Protein AF-A0A832N0F4-F1 (afdb_monomer)

Secondary structure (DSSP, 8-state):
------HHHHHHHHHHTT-GGG-----S--HHHHHHT-S-EEESS-THHHHHHHTT--EEESS--TT--BTTB-TT--HHHHTT------HHHHHHHHHHHHHHH--S--TTSPPPGGG-

Radius of gyration: 17.87 Å; Cα contacts (8 Å, |Δi|>4): 136; chains: 1; bounding box: 50×30×41 Å

Solvent-accessible surface area (backbone atoms only — not comparable to full-atom values): 7393 Å² total; per-residue (Å²): 133,87,78,78,85,53,55,68,62,53,50,55,53,23,52,78,66,74,39,44,97,78,62,82,83,84,76,98,65,70,58,71,63,56,53,74,73,42,84,57,47,79,41,48,56,54,71,62,50,58,55,35,30,75,70,53,28,19,25,36,63,78,46,83,39,99,62,62,36,80,50,40,21,42,56,95,56,51,72,78,52,40,79,78,61,66,54,60,27,41,67,66,60,44,52,52,52,53,49,50,46,51,72,74,72,53,68,82,46,39,100,91,55,60,71,35,74,93,80,113

Foldseek 3Di:
DDDDDCVVVVCVVCVVVVNNVPDDDDPPDPLLVVLLVDQAEEEQADCVLLVSLQSQHAYYHNHDYPQLDVQSHPHPDDPVRCVPDTDTHDNVVSVVSVVCCCVPPDAPADPPGDDGPVVD

Sequence (120 aa):
RGRKNYTQFIEEQAELLNIDKRVLTIHDVYLPTCLKHAKATVTINSTVGLTSIGQGIPTLALGDAIYDIKGLSNKGTSLKKFWHQHKKPDPELYTRFKQYLIETTQLNGSFYGRMPDEFK

Nearest PDB structures (foldseek):
  3dzc-assembly1_B  TM=4.525E-01  e=3.803E+00  Vibrio cholerae
  1vgv-assembly1_B  TM=4.858E-01  e=6.416E+00  Escherichia coli

pLDDT: mean 91.56, std 10.68, range [51.56, 98.56]

Mean predicted aligned error: 5.69 Å

Structure (mmCIF, N/CA/C/O backbone):
data_AF-A0A832N0F4-F1
#
_entry.id   AF-A0A832N0F4-F1
#
loop_
_atom_site.group_PDB
_atom_site.id
_atom_site.type_symbol
_atom_site.label_atom_id
_atom_site.label_alt_id
_atom_site.label_comp_id
_atom_site.label_asym_id
_atom_site.label_entity_id
_atom_site.label_seq_id
_atom_site.pdbx_PDB_ins_code
_atom_site.Cartn_x
_atom_site.Cartn_y
_atom_site.Cartn_z
_atom_site.occupancy
_atom_site.B_iso_or_equiv
_atom_site.auth_seq_id
_atom_site.auth_comp_id
_atom_site.auth_asym_id
_atom_site.auth_atom_id
_atom_site.pdbx_PDB_model_num
ATOM 1 N N . ARG A 1 1 ? 15.926 -6.087 14.022 1.00 51.56 1 ARG A N 1
ATOM 2 C CA . ARG A 1 1 ? 14.884 -5.139 13.545 1.00 51.56 1 ARG A CA 1
ATOM 3 C C . ARG A 1 1 ? 13.704 -5.215 14.508 1.00 51.56 1 ARG A C 1
ATOM 5 O O . ARG A 1 1 ? 12.975 -6.195 14.461 1.00 51.56 1 ARG A O 1
ATOM 12 N N . GLY A 1 2 ? 13.573 -4.253 15.422 1.00 54.06 2 GLY A N 1
ATOM 13 C CA . GLY A 1 2 ? 12.483 -4.232 16.399 1.00 54.06 2 GLY A CA 1
ATOM 14 C C . GLY A 1 2 ? 11.187 -3.793 15.729 1.00 54.06 2 GLY A C 1
ATOM 15 O O . GLY A 1 2 ? 11.051 -2.629 15.367 1.00 54.06 2 GLY A O 1
ATOM 16 N N . ARG A 1 3 ? 10.252 -4.721 15.514 1.00 66.81 3 ARG A N 1
ATOM 17 C CA . ARG A 1 3 ? 8.875 -4.340 15.198 1.00 66.81 3 ARG A CA 1
ATOM 18 C C . ARG A 1 3 ? 8.226 -3.960 16.524 1.00 66.81 3 ARG A C 1
ATOM 20 O O . ARG A 1 3 ? 8.121 -4.804 17.408 1.00 66.81 3 ARG A O 1
ATOM 27 N N . LYS A 1 4 ? 7.852 -2.693 16.690 1.00 82.38 4 LYS A N 1
ATOM 28 C CA . LYS A 1 4 ? 7.047 -2.274 17.839 1.00 82.38 4 LYS A CA 1
ATOM 29 C C . LYS A 1 4 ? 5.616 -2.742 17.589 1.00 82.38 4 LYS A C 1
ATOM 31 O O . LYS A 1 4 ? 5.050 -2.441 16.540 1.00 82.38 4 LYS A O 1
ATOM 36 N N . ASN A 1 5 ? 5.061 -3.513 18.518 1.00 88.50 5 ASN A N 1
ATOM 37 C CA . ASN A 1 5 ? 3.659 -3.894 18.452 1.00 88.50 5 ASN A CA 1
ATOM 38 C C . ASN A 1 5 ? 2.806 -2.674 18.838 1.00 88.50 5 ASN A C 1
ATOM 40 O O . ASN A 1 5 ? 2.882 -2.203 19.970 1.00 88.50 5 ASN A O 1
ATOM 44 N N . TYR A 1 6 ? 2.044 -2.148 17.879 1.00 92.94 6 TYR A N 1
ATOM 45 C CA . TYR A 1 6 ? 1.148 -1.004 18.068 1.00 92.94 6 TYR A CA 1
ATOM 46 C C . TYR A 1 6 ? -0.318 -1.412 18.270 1.00 92.94 6 TYR A C 1
ATOM 48 O O . TYR A 1 6 ? -1.164 -0.527 18.281 1.00 92.94 6 TYR A O 1
ATOM 56 N N . THR A 1 7 ? -0.632 -2.707 18.429 1.00 94.06 7 THR A N 1
ATOM 57 C CA . THR A 1 7 ? -2.017 -3.195 18.573 1.00 94.06 7 THR A CA 1
ATOM 58 C C . THR A 1 7 ? -2.782 -2.426 19.637 1.00 94.06 7 THR A C 1
ATOM 60 O O . THR A 1 7 ? -3.779 -1.801 19.298 1.00 94.06 7 THR A O 1
ATOM 63 N N . GLN A 1 8 ? -2.261 -2.375 20.865 1.00 94.94 8 GLN A N 1
ATOM 64 C CA . GLN A 1 8 ? -2.928 -1.685 21.969 1.00 94.94 8 GLN A CA 1
ATOM 65 C C . GLN A 1 8 ? -3.198 -0.210 21.639 1.00 94.94 8 GLN A C 1
ATOM 67 O O . GLN A 1 8 ? -4.314 0.268 21.790 1.00 94.94 8 GLN A O 1
ATOM 72 N N . PHE A 1 9 ? -2.196 0.502 21.114 1.00 96.31 9 PHE A N 1
ATOM 73 C CA . PHE A 1 9 ? -2.361 1.904 20.733 1.00 96.31 9 PHE A CA 1
ATOM 74 C C . PHE A 1 9 ? -3.441 2.080 19.653 1.00 96.31 9 PHE A C 1
ATOM 76 O O . PHE A 1 9 ? -4.255 2.992 19.739 1.00 96.31 9 PHE A O 1
ATOM 83 N N . ILE A 1 10 ? -3.463 1.218 18.632 1.00 96.81 10 ILE A N 1
ATOM 84 C CA . ILE A 1 10 ? -4.453 1.280 17.548 1.00 96.81 10 ILE A CA 1
ATOM 85 C C . ILE A 1 10 ? -5.864 0.990 18.076 1.00 96.81 10 ILE A C 1
ATOM 87 O O . ILE A 1 10 ? -6.800 1.678 17.675 1.00 96.81 10 ILE A O 1
ATOM 91 N N . GLU A 1 11 ? -6.015 0.007 18.964 1.00 96.50 11 GLU A N 1
ATOM 92 C CA . GLU A 1 11 ? -7.293 -0.357 19.586 1.00 96.50 11 GLU A CA 1
ATOM 93 C C . GLU A 1 11 ? -7.835 0.786 20.451 1.00 96.50 11 GLU A C 1
ATOM 95 O O . GLU A 1 11 ? -8.967 1.214 20.238 1.00 96.50 11 GLU A O 1
ATOM 100 N N . GLU A 1 12 ? -7.000 1.381 21.308 1.00 97.56 12 GLU A N 1
ATOM 101 C CA . GLU A 1 12 ? -7.367 2.552 22.116 1.00 97.56 12 GLU A CA 1
ATOM 102 C C . GLU A 1 12 ? -7.831 3.728 21.236 1.00 97.56 12 GLU A C 1
ATOM 104 O O . GLU A 1 12 ? -8.852 4.359 21.509 1.00 97.56 12 GLU A O 1
ATOM 109 N N . GLN A 1 13 ? -7.123 4.019 20.135 1.00 98.19 13 GLN A N 1
ATOM 110 C CA . GLN A 1 13 ? -7.559 5.065 19.201 1.00 98.19 13 GLN A CA 1
ATOM 111 C C . GLN A 1 13 ? -8.870 4.705 18.488 1.00 98.19 13 GLN A C 1
ATOM 113 O O . GLN A 1 13 ? -9.687 5.588 18.219 1.00 98.19 13 GLN A O 1
ATOM 118 N N . ALA A 1 14 ? -9.084 3.430 18.161 1.00 98.12 14 ALA A N 1
ATOM 119 C CA . ALA A 1 14 ? -10.299 2.977 17.496 1.00 98.12 14 ALA A CA 1
ATOM 120 C C . ALA A 1 14 ? -11.526 3.074 18.415 1.00 98.12 14 ALA A C 1
ATOM 122 O O . ALA A 1 14 ? -12.586 3.497 17.948 1.00 98.12 14 ALA A O 1
ATOM 123 N N . GLU A 1 15 ? -11.378 2.759 19.705 1.00 97.75 15 GLU A N 1
ATOM 124 C CA . GLU A 1 15 ? -12.418 2.942 20.724 1.00 97.75 15 GLU A CA 1
ATOM 125 C C . GLU A 1 15 ? -12.772 4.421 20.904 1.00 97.75 15 GLU A C 1
ATOM 127 O O . GLU A 1 15 ? -13.941 4.791 20.796 1.00 97.75 15 GLU A O 1
ATOM 132 N N . LEU A 1 16 ? -11.769 5.293 21.073 1.00 98.12 16 LEU A N 1
ATOM 133 C CA . LEU A 1 16 ? -11.977 6.743 21.208 1.00 98.12 16 LEU A CA 1
ATOM 134 C C . LEU A 1 16 ? -12.731 7.347 20.013 1.00 98.12 16 LEU A C 1
ATOM 136 O O . LEU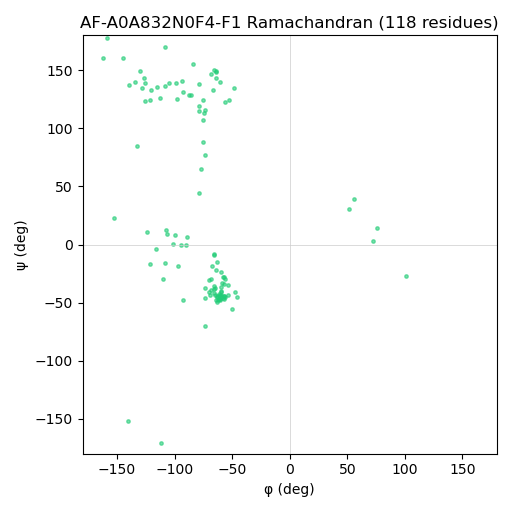 A 1 16 ? -13.519 8.282 20.168 1.00 98.12 16 LEU A O 1
ATOM 140 N N . LEU A 1 17 ? -12.501 6.810 18.814 1.00 97.88 17 LEU A N 1
ATOM 141 C CA . LEU A 1 17 ? -13.152 7.239 17.576 1.00 97.88 17 LEU A CA 1
ATOM 142 C C . LEU A 1 17 ? -14.455 6.478 17.266 1.00 97.88 17 LEU A C 1
ATOM 144 O O . LEU A 1 17 ? -15.097 6.787 16.262 1.00 97.88 17 LEU A O 1
ATOM 148 N N . ASN A 1 18 ? -14.872 5.523 18.108 1.00 98.06 18 ASN A N 1
ATOM 149 C CA . ASN A 1 18 ? -16.046 4.656 17.920 1.00 98.06 18 ASN A CA 1
ATOM 150 C C . ASN A 1 18 ? -16.032 3.870 16.590 1.00 98.06 18 ASN A C 1
ATOM 152 O O . ASN A 1 18 ? -17.052 3.731 15.906 1.00 98.06 18 ASN A O 1
ATOM 156 N N . ILE A 1 19 ? -14.853 3.386 16.192 1.00 97.62 19 ILE A N 1
ATOM 157 C CA . ILE A 1 19 ? -14.635 2.586 14.975 1.00 97.62 19 ILE A CA 1
ATOM 158 C C . ILE A 1 19 ? -13.982 1.228 15.259 1.00 97.62 19 ILE A C 1
ATOM 160 O O . ILE A 1 19 ? -13.587 0.547 14.315 1.00 97.62 19 ILE A O 1
ATOM 164 N N . ASP A 1 20 ? -13.889 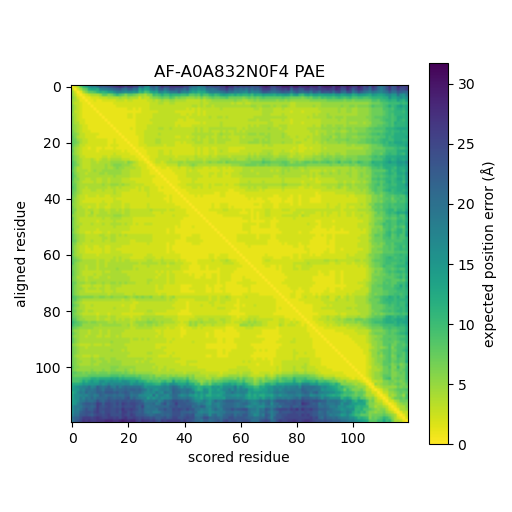0.822 16.524 1.00 96.75 20 ASP A N 1
ATOM 165 C CA . ASP A 1 20 ? -13.331 -0.449 17.005 1.00 96.75 20 ASP A CA 1
ATOM 166 C C . ASP A 1 20 ? -13.834 -1.655 16.192 1.00 96.75 20 ASP A C 1
ATOM 168 O O . ASP A 1 20 ? -13.043 -2.439 15.673 1.00 96.75 20 ASP A O 1
ATOM 172 N N . LYS A 1 21 ? -15.140 -1.718 15.906 1.00 97.31 21 LYS A N 1
ATOM 173 C CA . LYS A 1 21 ? -15.760 -2.803 15.117 1.00 97.31 21 LYS A CA 1
ATOM 174 C C . LYS A 1 21 ? -15.317 -2.867 13.651 1.00 97.31 21 LYS A C 1
ATOM 176 O O . LYS A 1 21 ? -15.711 -3.778 12.924 1.00 97.31 21 LYS A O 1
ATOM 181 N N . ARG A 1 22 ? -14.570 -1.869 13.175 1.00 96.25 22 ARG A N 1
ATOM 182 C CA . ARG A 1 22 ? -14.105 -1.727 11.786 1.00 96.25 22 ARG A CA 1
ATOM 183 C C . ARG A 1 22 ? -12.585 -1.798 11.660 1.00 96.25 22 ARG A C 1
ATOM 185 O O . ARG A 1 22 ? -12.089 -1.735 10.534 1.00 96.25 22 ARG A O 1
ATOM 192 N N . VAL A 1 23 ? -11.860 -1.894 12.772 1.00 96.69 23 VAL A N 1
ATOM 193 C CA . VAL A 1 23 ? -10.398 -1.895 12.805 1.00 96.69 23 VAL A CA 1
ATOM 194 C C . VAL A 1 23 ? -9.921 -3.270 13.249 1.00 96.69 23 VAL A C 1
ATOM 196 O O . VAL A 1 23 ? -10.336 -3.784 14.278 1.00 96.69 23 VAL A O 1
ATOM 199 N N . LEU A 1 24 ? -9.043 -3.876 12.453 1.00 94.56 24 LEU A N 1
ATOM 200 C CA . LEU A 1 24 ? -8.394 -5.141 12.781 1.00 94.56 24 LEU A CA 1
ATOM 201 C C . LEU A 1 24 ? -6.887 -4.942 12.682 1.00 94.56 24 LEU A C 1
ATOM 203 O O . LEU A 1 24 ? -6.382 -4.557 11.624 1.00 94.56 24 LEU A O 1
ATOM 207 N N . THR A 1 25 ? -6.173 -5.232 13.767 1.00 93.38 25 THR A N 1
ATOM 208 C CA . THR A 1 25 ? -4.709 -5.261 13.763 1.00 93.38 25 THR A CA 1
ATOM 209 C C . THR A 1 25 ? -4.244 -6.701 13.597 1.00 93.38 25 THR A C 1
ATOM 211 O O . THR A 1 25 ? -4.629 -7.577 14.365 1.00 93.38 25 THR A O 1
ATOM 214 N N . ILE A 1 26 ? -3.411 -6.954 12.589 1.00 91.44 26 ILE A N 1
ATOM 215 C CA . ILE A 1 26 ? -2.911 -8.293 12.263 1.00 91.44 26 ILE A CA 1
ATOM 216 C C . ILE A 1 26 ? -1.386 -8.287 12.190 1.00 91.44 26 ILE A C 1
ATOM 218 O O . ILE A 1 26 ? -0.786 -7.330 11.700 1.00 91.44 26 ILE A O 1
ATOM 222 N N . HIS A 1 27 ? -0.767 -9.376 12.646 1.00 89.44 27 HIS A N 1
ATOM 223 C CA . HIS A 1 27 ? 0.685 -9.573 12.649 1.00 89.44 27 HIS A CA 1
ATOM 224 C C . HIS A 1 27 ? 1.034 -10.926 12.037 1.00 89.44 27 HIS A C 1
ATOM 226 O O . HIS A 1 27 ? 0.245 -11.861 12.125 1.00 89.44 27 HIS A O 1
ATOM 232 N N . ASP A 1 28 ? 2.204 -11.007 11.399 1.00 87.81 28 ASP A N 1
ATOM 233 C CA . ASP A 1 28 ? 2.775 -12.246 10.839 1.00 87.81 28 ASP A CA 1
ATOM 234 C C . ASP A 1 28 ? 1.827 -13.048 9.922 1.00 87.81 28 ASP A C 1
ATOM 236 O O . ASP A 1 28 ? 1.923 -14.266 9.788 1.00 87.81 28 ASP A O 1
ATOM 240 N N . VAL A 1 29 ? 0.924 -12.343 9.236 1.00 89.19 29 VAL A N 1
ATOM 241 C CA . VAL A 1 29 ? 0.006 -12.925 8.254 1.00 89.19 29 VAL A CA 1
ATOM 242 C C . VAL A 1 29 ? 0.650 -13.055 6.877 1.00 89.19 29 VAL A C 1
ATOM 244 O O . VAL A 1 29 ? 1.523 -12.275 6.483 1.00 89.19 29 VAL A O 1
ATOM 247 N N . TYR A 1 30 ? 0.136 -13.989 6.078 1.00 91.25 30 TYR A N 1
ATOM 248 C CA . TYR A 1 30 ? 0.480 -14.077 4.665 1.00 91.25 30 TYR A CA 1
ATOM 249 C C . TYR A 1 30 ? -0.230 -12.971 3.865 1.00 91.25 30 TYR A C 1
ATOM 251 O O . TYR A 1 30 ? -1.331 -13.143 3.337 1.00 91.25 30 TYR A O 1
ATOM 259 N N . LEU A 1 31 ? 0.431 -11.814 3.785 1.00 91.75 31 LEU A N 1
ATOM 260 C CA . LEU A 1 31 ? -0.073 -10.588 3.162 1.00 91.75 31 LEU A CA 1
ATOM 261 C C . LEU A 1 31 ? -0.702 -10.775 1.764 1.00 91.75 31 LEU A C 1
ATOM 263 O O . LEU A 1 31 ? -1.744 -10.163 1.525 1.00 91.75 31 LEU A O 1
ATOM 267 N N . PRO A 1 32 ? -0.159 -11.599 0.841 1.00 91.06 32 PRO A N 1
ATOM 268 C CA . PRO A 1 32 ? -0.780 -11.787 -0.469 1.00 91.06 32 PRO A CA 1
ATOM 269 C C . PRO A 1 32 ? -2.212 -12.326 -0.399 1.00 91.06 32 PRO A C 1
ATOM 271 O O . PRO A 1 32 ? -3.031 -11.954 -1.234 1.00 91.06 32 PRO A O 1
ATOM 274 N N . THR A 1 33 ? -2.539 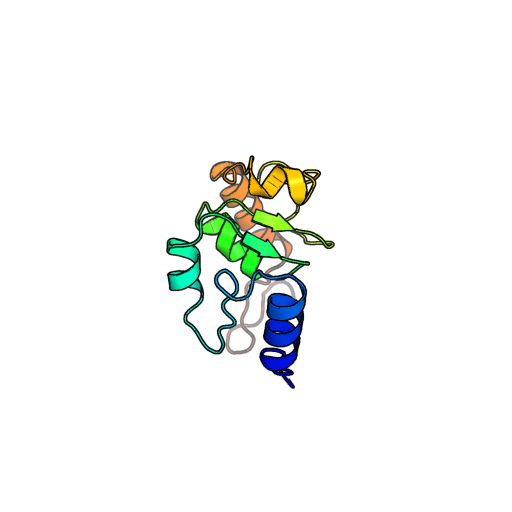-13.162 0.592 1.00 91.75 33 THR A N 1
ATOM 275 C CA . THR A 1 33 ? -3.922 -13.616 0.800 1.00 91.75 33 THR A CA 1
ATOM 276 C C . THR A 1 33 ? -4.800 -12.468 1.283 1.00 91.75 33 THR A C 1
ATOM 278 O O . THR A 1 33 ? -5.888 -12.281 0.748 1.00 91.75 33 THR A O 1
ATOM 281 N N . CYS A 1 34 ? -4.327 -11.645 2.222 1.00 93.12 34 CYS A N 1
ATOM 282 C CA . CYS A 1 34 ? -5.079 -10.475 2.683 1.00 93.12 34 CYS A CA 1
ATOM 283 C C . CYS A 1 34 ? -5.372 -9.494 1.535 1.00 93.12 34 CYS A C 1
ATOM 285 O O . CYS A 1 34 ? -6.499 -9.022 1.402 1.00 93.12 34 CYS A O 1
ATOM 287 N N . LEU A 1 35 ? -4.380 -9.223 0.679 1.00 94.44 35 LEU A N 1
ATOM 288 C CA . LEU A 1 35 ? -4.519 -8.296 -0.448 1.00 94.44 35 LEU A CA 1
ATOM 289 C C . LEU A 1 35 ? -5.528 -8.779 -1.499 1.00 94.44 35 LEU A C 1
ATOM 291 O O . LEU A 1 35 ? -6.308 -7.965 -1.985 1.00 94.44 35 LEU A O 1
ATOM 295 N N . LYS A 1 36 ? -5.601 -10.088 -1.784 1.00 91.69 36 LYS A N 1
ATOM 296 C CA . LYS A 1 36 ? -6.620 -10.659 -2.692 1.00 91.69 36 LYS A CA 1
ATOM 297 C C . LYS A 1 36 ? -8.059 -10.374 -2.252 1.00 91.69 36 LYS A C 1
ATOM 299 O O . LYS A 1 36 ? -8.952 -10.327 -3.092 1.00 91.69 36 LYS A O 1
ATOM 304 N N . HIS A 1 37 ? -8.282 -10.197 -0.951 1.00 93.81 37 HIS A N 1
ATOM 305 C CA . HIS A 1 37 ? -9.591 -9.880 -0.378 1.00 93.81 37 HIS A CA 1
ATOM 306 C C . HIS A 1 37 ? -9.753 -8.391 -0.031 1.00 93.81 37 HIS A C 1
ATOM 308 O O . HIS A 1 37 ? -10.811 -7.978 0.448 1.00 93.81 37 HIS A O 1
ATOM 314 N N . ALA A 1 38 ? -8.733 -7.564 -0.274 1.00 95.50 38 ALA A N 1
ATOM 315 C CA . ALA A 1 38 ? -8.788 -6.139 0.001 1.00 95.50 38 ALA A CA 1
ATOM 316 C C . ALA A 1 38 ? -9.559 -5.393 -1.098 1.00 95.50 38 ALA A C 1
ATOM 318 O O . ALA A 1 38 ? -9.369 -5.623 -2.290 1.00 95.50 38 ALA A O 1
ATOM 319 N N . LYS A 1 39 ? -10.398 -4.430 -0.700 1.00 96.75 39 LYS A N 1
ATOM 320 C CA . LYS A 1 39 ? -11.049 -3.511 -1.652 1.00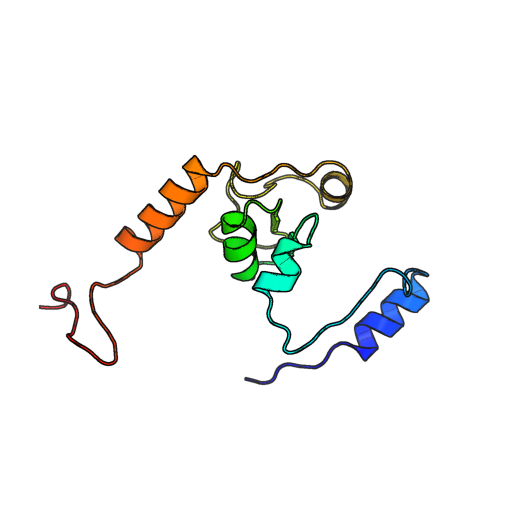 96.75 39 LYS A CA 1
ATOM 321 C C . LYS A 1 39 ? -10.073 -2.475 -2.213 1.00 96.75 39 LYS A C 1
ATOM 323 O O . LYS A 1 39 ? -10.177 -2.084 -3.370 1.00 96.75 39 LYS A O 1
ATOM 328 N N . ALA A 1 40 ? -9.161 -2.010 -1.367 1.00 97.62 40 ALA A N 1
ATOM 329 C CA . ALA A 1 40 ? -8.163 -0.999 -1.672 1.00 97.62 40 ALA A CA 1
ATOM 330 C C . ALA A 1 40 ? -7.039 -1.061 -0.626 1.00 97.62 40 ALA A C 1
ATOM 332 O O . ALA A 1 40 ? -7.233 -1.593 0.467 1.00 97.62 40 ALA A O 1
ATOM 333 N N . THR A 1 41 ? -5.872 -0.507 -0.943 1.00 97.88 41 THR A N 1
ATOM 334 C CA . THR A 1 41 ? -4.720 -0.408 -0.037 1.00 97.88 41 THR A CA 1
ATOM 335 C C . THR A 1 41 ? -4.331 1.048 0.173 1.00 97.88 41 THR A C 1
ATOM 337 O O . THR A 1 41 ? -4.194 1.808 -0.782 1.00 97.88 41 THR A O 1
ATOM 340 N N . VAL A 1 42 ? -4.114 1.433 1.429 1.00 97.94 42 VAL A N 1
ATOM 341 C CA . VAL A 1 42 ? -3.511 2.718 1.794 1.00 97.94 42 VAL A CA 1
ATOM 342 C C . VAL A 1 42 ? -2.186 2.430 2.478 1.00 97.94 42 VAL A C 1
ATOM 344 O O . VAL A 1 42 ? -2.094 1.540 3.321 1.00 97.94 42 VAL A O 1
ATOM 347 N N . THR A 1 43 ? -1.147 3.164 2.114 1.00 97.38 43 THR A N 1
ATOM 348 C CA . THR A 1 43 ? 0.172 3.045 2.734 1.00 97.38 43 THR A CA 1
ATOM 349 C C . THR A 1 43 ? 0.847 4.406 2.799 1.00 97.38 43 THR A C 1
ATOM 351 O O . THR A 1 43 ? 0.462 5.323 2.080 1.00 97.38 43 THR A O 1
ATOM 354 N N . ILE A 1 44 ? 1.850 4.555 3.664 1.00 97.12 44 ILE A N 1
ATOM 355 C CA . ILE A 1 44 ? 2.725 5.729 3.633 1.00 97.12 44 ILE A CA 1
ATOM 356 C C . ILE A 1 44 ? 3.645 5.587 2.416 1.00 97.12 44 ILE A C 1
ATOM 358 O O . ILE A 1 44 ? 3.458 6.278 1.424 1.00 97.12 44 ILE A O 1
ATOM 362 N N . ASN A 1 45 ? 4.581 4.639 2.467 1.00 96.62 45 ASN A N 1
ATOM 363 C CA . ASN A 1 45 ? 5.571 4.386 1.416 1.00 96.62 45 ASN A CA 1
ATOM 364 C C . ASN A 1 45 ? 6.060 2.925 1.394 1.00 96.62 45 ASN A C 1
ATOM 366 O O . ASN A 1 45 ? 7.144 2.618 0.904 1.00 96.62 45 ASN A O 1
ATOM 370 N N . SER A 1 46 ? 5.272 1.995 1.940 1.00 95.38 46 SER A N 1
ATOM 371 C CA . SER A 1 46 ? 5.676 0.589 2.015 1.00 95.38 46 SER A CA 1
ATOM 372 C C . SER A 1 46 ? 5.739 -0.055 0.627 1.00 95.38 46 SER A C 1
ATOM 374 O O . SER A 1 46 ? 4.901 0.224 -0.232 1.00 95.38 46 SER A O 1
ATOM 376 N N . THR A 1 47 ? 6.659 -1.000 0.418 1.00 94.81 47 THR A N 1
ATOM 377 C CA . THR A 1 47 ? 6.713 -1.841 -0.796 1.00 94.81 47 THR A CA 1
ATOM 378 C C . THR A 1 47 ? 5.478 -2.733 -0.956 1.00 94.81 47 THR A C 1
ATOM 380 O O . THR A 1 47 ? 5.194 -3.216 -2.054 1.00 94.81 47 THR A O 1
ATOM 383 N N . VAL A 1 48 ? 4.678 -2.886 0.105 1.00 96.00 48 VAL A N 1
ATOM 384 C CA . VAL A 1 48 ? 3.332 -3.472 0.038 1.00 96.00 48 VAL A CA 1
ATOM 385 C C . VAL A 1 48 ? 2.463 -2.774 -1.009 1.00 96.00 48 VAL A C 1
ATOM 387 O O . VAL A 1 48 ? 1.704 -3.451 -1.698 1.00 96.00 48 VAL A O 1
ATOM 390 N N . GLY A 1 49 ? 2.612 -1.457 -1.198 1.00 97.38 49 GLY A N 1
ATOM 391 C CA . GLY A 1 49 ? 1.894 -0.729 -2.246 1.00 97.38 49 GLY A CA 1
ATOM 392 C C . GLY A 1 49 ? 2.203 -1.263 -3.646 1.00 97.38 49 GLY A C 1
ATOM 393 O O . GLY A 1 49 ? 1.284 -1.488 -4.424 1.00 97.38 49 GLY A O 1
ATOM 394 N N . LEU A 1 50 ? 3.465 -1.598 -3.938 1.00 95.75 50 LEU A N 1
ATOM 395 C CA . LEU A 1 50 ? 3.848 -2.202 -5.219 1.00 95.75 50 LEU A CA 1
ATOM 396 C C . LEU A 1 50 ? 3.242 -3.600 -5.408 1.00 95.75 50 LEU A C 1
ATOM 398 O O . LEU A 1 50 ? 2.814 -3.948 -6.507 1.00 95.75 50 LEU A O 1
ATOM 402 N N . THR A 1 51 ? 3.178 -4.389 -4.331 1.00 96.25 51 THR A N 1
ATOM 403 C CA . THR A 1 51 ? 2.534 -5.715 -4.352 1.00 96.25 51 THR A CA 1
ATOM 404 C C . THR A 1 51 ? 1.032 -5.586 -4.611 1.00 96.25 51 THR A C 1
ATOM 406 O O . THR A 1 51 ? 0.484 -6.319 -5.427 1.00 96.25 51 THR A O 1
ATOM 409 N N . SER A 1 52 ? 0.380 -4.624 -3.956 1.00 97.88 52 SER A N 1
ATOM 410 C CA . SER A 1 52 ? -1.045 -4.328 -4.113 1.00 97.88 52 SER A CA 1
ATOM 411 C C . SER A 1 52 ? -1.386 -3.886 -5.543 1.00 97.88 52 SER A C 1
ATOM 413 O O . SER A 1 52 ? -2.268 -4.464 -6.180 1.00 97.88 52 SER A O 1
ATOM 415 N N . ILE A 1 53 ? -0.601 -2.956 -6.101 1.00 97.94 53 ILE A N 1
ATOM 416 C CA . ILE A 1 53 ? -0.716 -2.508 -7.498 1.00 97.94 53 ILE A CA 1
ATOM 417 C C . ILE A 1 53 ? -0.553 -3.688 -8.464 1.00 97.94 53 ILE A C 1
ATOM 419 O O . ILE A 1 53 ? -1.373 -3.861 -9.362 1.00 97.94 53 ILE A O 1
ATOM 423 N N . GLY A 1 54 ? 0.455 -4.540 -8.251 1.00 96.44 54 GLY A N 1
ATOM 424 C CA . GLY A 1 54 ? 0.682 -5.721 -9.088 1.00 96.44 54 GLY A CA 1
ATOM 425 C C . GLY A 1 54 ? -0.433 -6.768 -9.026 1.00 96.44 54 GLY A C 1
ATOM 426 O O . GLY A 1 54 ? -0.594 -7.544 -9.963 1.00 96.44 54 GLY A O 1
ATOM 427 N N . GLN A 1 55 ? -1.233 -6.770 -7.958 1.00 96.25 55 GLN A N 1
ATOM 428 C CA . GLN A 1 55 ? -2.442 -7.588 -7.834 1.00 96.25 55 GLN A CA 1
ATOM 429 C C . GLN A 1 55 ? -3.706 -6.889 -8.368 1.00 96.25 55 GLN A C 1
ATOM 431 O O . GLN A 1 55 ? -4.808 -7.415 -8.221 1.00 96.25 55 GLN A O 1
ATOM 436 N N . GLY A 1 56 ? -3.579 -5.713 -8.990 1.00 97.06 56 GLY A N 1
ATOM 437 C CA . GLY A 1 56 ? -4.713 -4.968 -9.539 1.00 97.06 56 GLY A CA 1
ATOM 438 C C . GLY A 1 56 ? -5.555 -4.247 -8.482 1.00 97.06 56 GLY A C 1
ATOM 439 O O . GLY A 1 56 ? -6.678 -3.824 -8.775 1.00 97.06 56 GLY A O 1
ATOM 440 N N . ILE A 1 57 ? -5.044 -4.114 -7.255 1.00 98.19 57 ILE A N 1
ATOM 441 C CA . ILE A 1 57 ? -5.772 -3.516 -6.139 1.00 98.19 57 ILE A CA 1
ATOM 442 C C . ILE A 1 57 ? -5.560 -1.991 -6.143 1.00 98.19 57 ILE A C 1
ATOM 444 O O . ILE A 1 57 ? -4.418 -1.515 -6.182 1.00 98.19 57 ILE A O 1
ATOM 448 N N . PRO A 1 58 ? -6.641 -1.190 -6.090 1.00 98.31 58 PRO A N 1
ATOM 449 C CA . PRO A 1 58 ? -6.551 0.260 -5.966 1.00 98.31 58 PRO A CA 1
ATOM 450 C C . PRO A 1 58 ? -5.672 0.666 -4.782 1.00 98.31 58 PRO A C 1
ATOM 452 O O . PRO A 1 58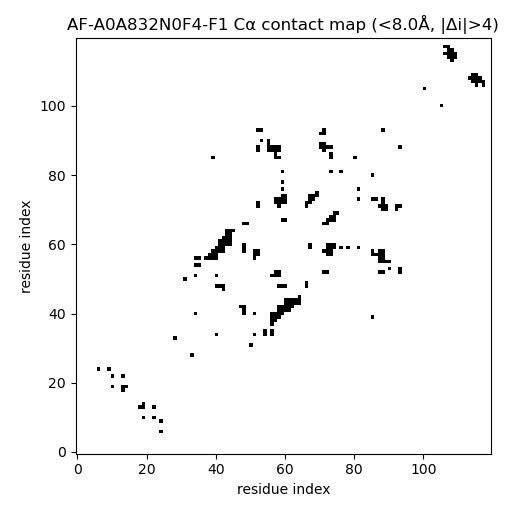 ? -5.936 0.271 -3.647 1.00 98.31 58 PRO A O 1
ATOM 455 N N . THR A 1 59 ? -4.640 1.467 -5.039 1.00 98.44 59 THR A N 1
ATOM 456 C CA . THR A 1 59 ? -3.642 1.828 -4.023 1.00 98.44 59 THR A CA 1
ATOM 457 C C . THR A 1 59 ? -3.494 3.341 -3.896 1.00 98.44 59 THR A C 1
ATOM 459 O O . THR A 1 59 ? -3.476 4.047 -4.906 1.00 98.44 59 THR A O 1
ATOM 462 N N . LEU A 1 60 ? -3.375 3.836 -2.663 1.00 98.56 60 LEU A N 1
ATOM 463 C CA . LEU A 1 60 ? -3.036 5.220 -2.332 1.00 98.56 60 LEU A CA 1
ATOM 464 C C . LEU A 1 60 ? -1.763 5.251 -1.477 1.00 98.56 60 LEU A C 1
ATOM 466 O O . LEU A 1 60 ? -1.717 4.632 -0.411 1.00 98.56 60 LEU A O 1
ATOM 470 N N . ALA A 1 61 ? -0.758 5.995 -1.937 1.00 98.19 61 ALA A N 1
ATOM 471 C CA . ALA A 1 61 ? 0.398 6.370 -1.134 1.00 98.19 61 ALA A CA 1
ATOM 472 C C . ALA A 1 61 ? 0.133 7.733 -0.478 1.00 98.19 61 ALA A C 1
ATOM 474 O O . ALA A 1 61 ? -0.323 8.663 -1.141 1.00 98.19 61 ALA A O 1
ATOM 475 N N . LEU A 1 62 ? 0.373 7.832 0.828 1.00 97.81 62 LEU A N 1
ATOM 476 C CA . LEU A 1 62 ? 0.273 9.080 1.593 1.00 97.81 62 LEU A CA 1
ATOM 477 C C . LEU A 1 62 ? 1.632 9.765 1.783 1.00 97.81 62 LEU A C 1
ATOM 479 O O . LEU A 1 62 ? 1.673 10.943 2.123 1.00 97.81 62 LEU A O 1
ATOM 483 N N . GLY A 1 63 ? 2.728 9.028 1.604 1.00 95.94 63 GLY A N 1
ATOM 484 C CA . GLY A 1 63 ? 4.091 9.544 1.603 1.00 95.94 63 GLY A CA 1
ATOM 485 C C . GLY A 1 63 ? 4.728 9.452 0.220 1.00 95.94 63 GLY A C 1
ATOM 486 O O . GLY A 1 63 ? 4.068 9.131 -0.767 1.00 95.94 63 GLY A O 1
ATOM 487 N N . ASP A 1 64 ? 6.032 9.714 0.166 1.00 96.44 64 ASP A N 1
ATOM 488 C CA . ASP A 1 64 ? 6.805 9.597 -1.067 1.00 96.44 64 ASP A CA 1
ATOM 489 C C . ASP A 1 64 ? 7.143 8.130 -1.361 1.00 96.44 64 ASP A C 1
ATOM 491 O O . ASP A 1 64 ? 7.778 7.442 -0.554 1.00 96.44 64 ASP A O 1
ATOM 495 N N . ALA A 1 65 ? 6.673 7.641 -2.504 1.00 96.94 65 ALA A N 1
ATOM 496 C CA . ALA A 1 65 ? 6.851 6.271 -2.948 1.00 96.94 65 ALA A CA 1
ATOM 497 C C . ALA A 1 65 ? 7.150 6.242 -4.446 1.00 96.94 65 ALA A C 1
ATOM 499 O O . ALA A 1 65 ? 6.460 6.872 -5.241 1.00 96.94 65 ALA A O 1
ATOM 500 N N . ILE A 1 66 ? 8.117 5.416 -4.851 1.00 96.62 66 ILE A N 1
ATOM 501 C CA . ILE A 1 66 ? 8.550 5.300 -6.256 1.00 96.62 66 ILE A CA 1
ATOM 502 C C . ILE A 1 66 ? 7.430 4.875 -7.219 1.00 96.62 66 ILE A C 1
ATOM 504 O O . ILE A 1 66 ? 7.510 5.126 -8.416 1.00 96.62 66 ILE A O 1
ATOM 508 N N . TYR A 1 67 ? 6.391 4.213 -6.703 1.00 96.94 67 TYR A N 1
ATOM 509 C CA . TYR A 1 67 ? 5.225 3.767 -7.464 1.00 96.94 67 TYR A CA 1
ATOM 510 C C . TYR A 1 67 ? 4.059 4.763 -7.402 1.00 96.94 67 TYR A C 1
ATOM 512 O O . TYR A 1 67 ? 3.010 4.490 -7.990 1.00 96.94 67 TYR A O 1
ATOM 520 N N . ASP A 1 68 ? 4.196 5.888 -6.686 1.00 97.56 68 ASP A N 1
ATOM 521 C CA . ASP A 1 68 ? 3.186 6.943 -6.659 1.00 97.56 68 ASP A CA 1
ATOM 522 C C . ASP A 1 68 ? 3.205 7.704 -7.988 1.00 97.56 68 ASP A C 1
ATOM 524 O O . ASP A 1 68 ? 3.770 8.788 -8.143 1.00 97.56 68 ASP A O 1
ATOM 528 N N . ILE A 1 69 ? 2.615 7.073 -8.996 1.00 97.81 69 ILE A N 1
ATOM 529 C CA . ILE A 1 69 ? 2.570 7.499 -10.389 1.00 97.81 69 ILE A CA 1
ATOM 530 C C . ILE A 1 69 ? 1.104 7.466 -10.810 1.00 97.81 69 ILE A C 1
ATOM 532 O O . ILE A 1 69 ? 0.387 6.500 -10.539 1.00 97.81 69 ILE A O 1
ATOM 536 N N . LYS A 1 70 ? 0.644 8.520 -11.493 1.00 97.81 70 LYS A N 1
ATOM 537 C CA . LYS A 1 70 ? -0.726 8.584 -12.014 1.00 97.81 70 LYS A CA 1
ATOM 538 C C . LYS A 1 70 ? -0.981 7.379 -12.922 1.00 97.81 70 LYS A C 1
ATOM 540 O O . LYS A 1 70 ? -0.274 7.194 -13.904 1.00 97.81 70 LYS A O 1
ATOM 545 N N . GLY A 1 71 ? -1.997 6.588 -12.589 1.00 97.12 71 GLY A N 1
ATOM 546 C CA . GLY A 1 71 ? -2.327 5.347 -13.293 1.00 97.12 71 GLY A CA 1
ATOM 547 C C . GLY A 1 71 ? -1.847 4.090 -12.566 1.00 97.12 71 GLY A C 1
ATOM 548 O O . GLY A 1 71 ? -2.507 3.070 -12.683 1.00 97.12 71 GLY A O 1
ATOM 549 N N . LEU A 1 72 ? -0.789 4.156 -11.750 1.00 97.94 72 LEU A N 1
ATOM 550 C CA . LEU A 1 72 ? -0.380 3.052 -10.866 1.00 97.94 72 LEU A CA 1
ATOM 551 C C . LEU A 1 72 ? -0.995 3.186 -9.477 1.00 97.94 72 LEU A C 1
ATOM 553 O O . LEU A 1 72 ? -1.575 2.247 -8.945 1.00 97.94 72 LEU A O 1
ATOM 557 N N . SER A 1 73 ? -0.904 4.377 -8.899 1.00 98.25 73 SER A N 1
ATOM 558 C CA . SER A 1 73 ? -1.583 4.734 -7.662 1.00 98.25 73 SER A CA 1
ATOM 559 C C . SER A 1 73 ? -2.727 5.703 -7.960 1.00 98.25 73 SER A C 1
ATOM 561 O O . SER A 1 73 ? -2.848 6.290 -9.042 1.00 98.25 73 SER A O 1
ATOM 563 N N . ASN A 1 74 ? -3.552 5.948 -6.949 1.00 98.12 74 ASN A N 1
ATOM 564 C CA . ASN A 1 74 ? -4.522 7.037 -6.942 1.00 98.12 74 ASN A CA 1
ATOM 565 C C . ASN A 1 74 ? -3.835 8.375 -6.603 1.00 98.12 74 ASN A C 1
ATOM 567 O O . ASN A 1 74 ? -4.354 9.155 -5.804 1.00 98.12 74 ASN A O 1
ATOM 571 N N . LYS A 1 75 ? -2.672 8.647 -7.217 1.00 97.50 75 LYS A N 1
ATOM 572 C CA . LYS A 1 75 ? -1.871 9.861 -7.012 1.00 97.50 75 LYS A CA 1
ATOM 573 C C . LYS A 1 75 ? -2.720 11.126 -7.096 1.00 97.50 75 LYS A C 1
ATOM 575 O O . LYS A 1 75 ? -3.539 11.281 -8.004 1.00 97.50 75 LYS A O 1
ATOM 580 N N . GLY A 1 76 ? -2.506 12.040 -6.150 1.00 94.44 76 GLY A N 1
ATOM 581 C CA . GLY A 1 76 ? -3.223 13.317 -6.073 1.00 94.44 76 GLY A CA 1
ATOM 582 C C . GLY A 1 76 ? -4.683 13.200 -5.617 1.00 94.44 76 GLY A C 1
ATOM 583 O O . GLY A 1 76 ? -5.390 14.204 -5.561 1.00 94.44 76 GLY A O 1
ATOM 584 N N . THR A 1 77 ? -5.157 11.998 -5.279 1.00 96.19 77 THR A N 1
ATOM 585 C CA . THR A 1 77 ? -6.480 11.798 -4.679 1.00 96.19 77 THR A CA 1
ATOM 586 C C . THR A 1 77 ? -6.376 11.981 -3.170 1.00 96.19 77 THR A C 1
ATOM 588 O O . THR A 1 77 ? -5.541 11.356 -2.523 1.00 96.19 77 THR A O 1
ATOM 591 N N . SER A 1 78 ? -7.239 12.812 -2.584 1.00 97.19 78 SER A N 1
ATOM 592 C CA . SER A 1 78 ? -7.305 12.930 -1.125 1.00 97.19 78 SER A CA 1
ATOM 593 C C . SER A 1 78 ? -7.789 11.624 -0.490 1.00 97.19 78 SER A C 1
ATOM 595 O O . SER A 1 78 ? -8.612 10.912 -1.070 1.00 97.19 78 SER A O 1
ATOM 597 N N . LEU A 1 79 ? -7.350 11.342 0.740 1.00 97.19 79 LEU A N 1
ATOM 598 C CA . LEU A 1 79 ? -7.771 10.144 1.473 1.00 97.19 79 LEU A CA 1
ATOM 599 C C . LEU A 1 79 ? -9.305 10.036 1.561 1.00 97.19 79 LEU A C 1
ATOM 601 O O . LEU A 1 79 ? -9.869 8.982 1.280 1.00 97.19 79 LEU A O 1
ATOM 605 N N . LYS A 1 80 ? -9.994 11.151 1.851 1.00 97.00 80 LYS A N 1
ATOM 606 C CA . LYS A 1 80 ? -11.466 11.217 1.889 1.00 97.00 80 LYS A CA 1
ATOM 607 C C . LYS A 1 80 ? -12.102 10.778 0.567 1.00 97.00 80 LYS A C 1
ATOM 609 O O . LYS A 1 80 ? -13.074 10.031 0.576 1.00 97.00 80 LYS A O 1
ATOM 614 N N . LYS A 1 81 ? -11.565 11.236 -0.568 1.00 97.44 81 LYS A N 1
ATOM 615 C CA . LYS A 1 81 ? -12.086 10.869 -1.889 1.00 97.44 81 LYS A CA 1
ATOM 616 C C . LYS A 1 81 ? -11.797 9.403 -2.205 1.00 97.44 81 LYS A C 1
ATOM 618 O O . LYS A 1 81 ? -12.685 8.714 -2.696 1.00 97.44 81 LYS A O 1
ATOM 623 N N . PHE A 1 82 ? -10.608 8.914 -1.865 1.00 97.94 82 PHE A N 1
ATOM 624 C CA . PHE A 1 82 ? -10.187 7.538 -2.125 1.00 97.94 82 PHE A CA 1
ATOM 625 C C . PHE A 1 82 ? -11.086 6.486 -1.452 1.00 97.94 82 PHE A C 1
ATOM 627 O O . PHE A 1 82 ? -11.399 5.468 -2.067 1.00 97.94 82 PHE A O 1
ATOM 634 N N . TRP A 1 83 ? -11.581 6.759 -0.237 1.00 95.06 83 TRP A N 1
ATOM 635 C CA . TRP A 1 83 ? -12.511 5.864 0.470 1.00 95.06 83 TRP A CA 1
ATOM 636 C C . TRP A 1 83 ? -13.786 5.539 -0.317 1.00 95.06 83 TRP A C 1
ATOM 638 O O . TRP A 1 83 ? -14.343 4.454 -0.157 1.00 95.06 83 TRP A O 1
ATOM 648 N N . HIS A 1 84 ? -14.235 6.454 -1.178 1.00 95.56 84 HIS A N 1
ATOM 649 C CA . HIS A 1 84 ? -15.459 6.295 -1.966 1.00 95.56 84 HIS A CA 1
ATOM 650 C C . HIS A 1 84 ? -15.190 6.098 -3.460 1.00 95.56 84 HIS A C 1
ATOM 652 O O . HIS A 1 84 ? -15.977 5.458 -4.149 1.00 95.56 84 HIS A O 1
ATOM 658 N N . GLN A 1 85 ? -14.095 6.661 -3.968 1.00 94.75 85 GLN A N 1
ATOM 659 C CA . GLN A 1 85 ? -13.754 6.711 -5.385 1.00 94.75 85 GLN A CA 1
ATOM 660 C C . GLN A 1 85 ? -12.297 6.295 -5.567 1.00 94.75 85 GLN A C 1
ATOM 662 O O . GLN A 1 85 ? -11.394 7.130 -5.639 1.00 94.75 85 GLN A O 1
ATOM 667 N N . HIS A 1 86 ? -12.080 4.987 -5.646 1.00 96.25 86 HIS A N 1
ATOM 668 C CA . HIS A 1 86 ? -10.778 4.397 -5.920 1.00 96.25 86 HIS A CA 1
ATOM 669 C C . HIS A 1 86 ? -10.747 3.808 -7.332 1.00 96.25 86 HIS A C 1
ATOM 671 O O . HIS A 1 86 ? -11.690 3.154 -7.778 1.00 96.25 86 HIS A O 1
ATOM 677 N N . LYS A 1 87 ? -9.650 4.048 -8.048 1.00 97.25 87 LYS A N 1
ATOM 678 C CA . LYS A 1 87 ? -9.408 3.511 -9.389 1.00 97.25 87 LYS A CA 1
ATOM 679 C C . LYS A 1 87 ? -8.398 2.378 -9.321 1.00 97.25 87 LYS A C 1
ATOM 681 O O . LYS A 1 87 ? -7.412 2.469 -8.586 1.00 97.25 87 LYS A O 1
ATOM 686 N N . LYS A 1 88 ? -8.656 1.321 -10.091 1.00 98.06 88 LYS A N 1
ATOM 687 C CA . LYS A 1 88 ? -7.700 0.228 -10.276 1.00 98.06 88 LYS A CA 1
ATOM 688 C C . LYS A 1 88 ? -6.441 0.743 -10.983 1.00 98.06 88 LYS A C 1
ATOM 690 O O . LYS A 1 88 ? -6.557 1.674 -11.785 1.00 98.06 88 LYS A O 1
ATOM 695 N N . PRO A 1 89 ? -5.273 0.159 -10.685 1.00 98.12 89 PRO A N 1
ATOM 696 C CA . PRO A 1 89 ? -4.059 0.445 -11.427 1.00 98.12 89 PRO A CA 1
ATOM 697 C C . PRO A 1 89 ? -4.195 -0.002 -12.884 1.00 98.12 89 PRO A C 1
ATOM 699 O O . PRO A 1 89 ? -4.881 -0.979 -13.188 1.00 98.12 89 PRO A O 1
ATOM 702 N N . ASP A 1 90 ? -3.510 0.708 -13.767 1.00 98.56 90 ASP A N 1
ATOM 703 C CA . ASP A 1 90 ? -3.330 0.334 -15.160 1.00 98.56 90 ASP A CA 1
ATOM 704 C C . ASP A 1 90 ? -2.330 -0.841 -15.244 1.00 98.56 90 ASP A C 1
ATOM 706 O O . ASP A 1 90 ? -1.161 -0.684 -14.864 1.00 98.56 90 ASP A O 1
ATOM 710 N N . PRO A 1 91 ? -2.767 -2.028 -15.705 1.00 97.81 91 PRO A N 1
ATOM 711 C CA . PRO A 1 91 ? -1.919 -3.215 -15.748 1.00 97.81 91 PRO A CA 1
ATOM 712 C C . PRO A 1 91 ? -0.782 -3.107 -16.775 1.00 97.81 91 PRO A C 1
ATOM 714 O O . PRO A 1 91 ? 0.293 -3.679 -16.565 1.00 97.81 91 PRO A O 1
ATOM 717 N N . GLU A 1 92 ? -0.979 -2.365 -17.867 1.00 98.25 92 GLU A N 1
ATOM 718 C CA . GLU A 1 92 ? 0.049 -2.162 -18.887 1.00 98.25 92 GLU A CA 1
ATOM 719 C C . GLU A 1 92 ? 1.122 -1.208 -18.362 1.00 98.25 92 GLU A C 1
ATOM 721 O O . GLU A 1 92 ? 2.319 -1.508 -18.423 1.00 98.25 92 GLU A O 1
ATOM 726 N N . LEU A 1 93 ? 0.699 -0.100 -17.744 1.00 98.31 93 LEU A N 1
ATOM 727 C CA . LEU A 1 93 ? 1.621 0.823 -17.088 1.00 98.31 93 LEU A CA 1
ATOM 728 C C . LEU A 1 93 ? 2.407 0.123 -15.975 1.00 98.31 93 LEU A C 1
ATOM 730 O O . LEU A 1 93 ? 3.610 0.352 -15.846 1.00 98.31 93 LEU A O 1
ATOM 734 N N . TYR A 1 94 ? 1.761 -0.750 -15.195 1.00 98.25 94 TYR A N 1
ATOM 735 C CA . TYR A 1 94 ? 2.441 -1.521 -14.152 1.00 98.25 94 TYR A CA 1
ATOM 736 C C . TYR A 1 94 ? 3.515 -2.432 -14.742 1.00 98.25 94 TYR A C 1
ATOM 738 O O . TYR A 1 94 ? 4.634 -2.469 -14.230 1.00 98.25 94 TYR A O 1
ATOM 746 N N . THR A 1 95 ? 3.202 -3.126 -15.836 1.00 97.81 95 THR A N 1
ATOM 747 C CA . THR A 1 95 ? 4.152 -4.009 -16.522 1.00 97.81 95 THR A CA 1
ATOM 748 C C . THR A 1 95 ? 5.372 -3.228 -17.005 1.00 97.81 95 THR A C 1
ATOM 750 O O . THR A 1 95 ? 6.503 -3.619 -16.718 1.00 97.81 95 THR A O 1
ATOM 753 N N . ARG A 1 96 ? 5.156 -2.075 -17.649 1.00 97.88 96 ARG A N 1
ATOM 754 C CA . ARG A 1 96 ? 6.235 -1.190 -18.114 1.00 97.88 96 ARG A CA 1
ATOM 755 C C . ARG A 1 96 ? 7.072 -0.637 -16.963 1.00 97.88 96 ARG A C 1
ATOM 757 O O . ARG A 1 96 ? 8.296 -0.640 -17.039 1.00 97.88 96 ARG A O 1
ATOM 764 N N . PHE A 1 97 ? 6.427 -0.193 -15.886 1.00 97.19 97 PHE A N 1
ATOM 765 C CA . PHE A 1 97 ? 7.115 0.307 -14.697 1.00 97.19 97 PHE A CA 1
ATOM 766 C C . PHE A 1 97 ? 7.962 -0.781 -14.029 1.00 97.19 97 PHE A C 1
ATOM 768 O O . PHE A 1 97 ? 9.121 -0.548 -13.697 1.00 97.19 97 PHE A O 1
ATOM 775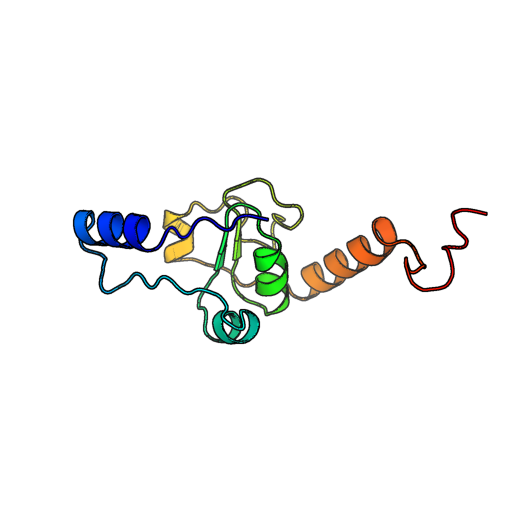 N N . LYS 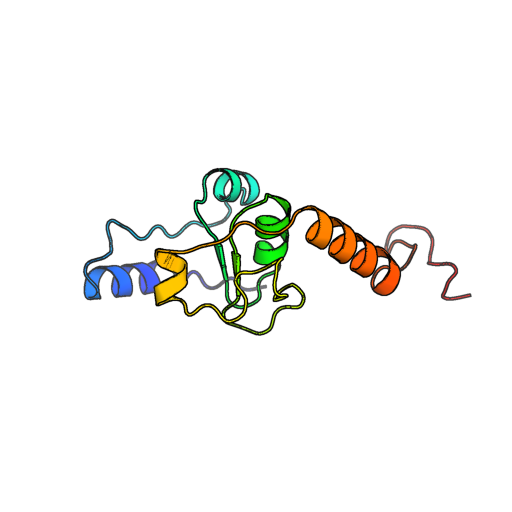A 1 98 ? 7.409 -1.988 -13.871 1.00 95.44 98 LYS A N 1
ATOM 776 C CA . LYS A 1 98 ? 8.135 -3.136 -13.325 1.00 95.44 98 LYS A CA 1
ATOM 777 C C . LYS A 1 98 ? 9.351 -3.480 -14.185 1.00 95.44 98 LYS A C 1
ATOM 779 O O . LYS A 1 98 ? 10.422 -3.699 -13.627 1.00 95.44 98 LYS A O 1
ATOM 784 N N . GLN A 1 99 ? 9.192 -3.506 -15.508 1.00 95.06 99 GLN A N 1
ATOM 785 C CA . GLN A 1 99 ? 10.288 -3.782 -16.436 1.00 95.06 99 GLN A CA 1
ATOM 786 C C . GLN A 1 99 ? 11.398 -2.733 -16.311 1.00 95.06 99 GLN A C 1
ATOM 788 O O . GLN A 1 99 ? 12.554 -3.092 -16.120 1.00 95.06 99 GLN A O 1
ATOM 793 N N . TYR A 1 100 ? 11.031 -1.449 -16.289 1.00 95.44 100 TYR A N 1
ATOM 794 C CA . TYR A 1 100 ? 11.976 -0.354 -16.082 1.00 95.44 100 TYR A CA 1
ATOM 795 C C . TYR A 1 100 ? 12.766 -0.509 -14.776 1.00 95.44 100 TYR A C 1
ATOM 797 O O . TYR A 1 100 ? 13.984 -0.351 -14.767 1.00 95.44 100 TYR A O 1
ATOM 805 N N . LEU A 1 101 ? 12.100 -0.849 -13.666 1.00 93.56 101 LEU A N 1
ATOM 806 C CA . LEU A 1 101 ? 12.796 -1.081 -12.398 1.00 93.56 101 LEU A CA 1
ATOM 807 C C . LEU A 1 101 ? 13.788 -2.245 -12.496 1.00 93.56 101 LEU A C 1
ATOM 809 O O . LEU A 1 101 ? 14.896 -2.129 -11.979 1.00 93.56 101 LEU A O 1
ATOM 813 N N . ILE A 1 102 ? 13.414 -3.349 -13.147 1.00 90.56 102 ILE A N 1
ATOM 814 C CA . ILE A 1 102 ? 14.310 -4.498 -13.341 1.00 90.56 102 ILE A CA 1
ATOM 815 C C . ILE A 1 102 ? 15.544 -4.078 -14.147 1.00 90.56 102 ILE A C 1
ATOM 817 O O . ILE A 1 102 ? 16.658 -4.345 -13.717 1.00 90.56 102 ILE A O 1
ATOM 821 N N . GLU A 1 103 ? 15.353 -3.364 -15.255 1.00 90.25 103 GLU A N 1
ATOM 822 C CA . GLU A 1 103 ? 16.435 -2.958 -16.163 1.00 90.25 103 GLU A CA 1
ATOM 823 C C . GLU A 1 103 ? 17.376 -1.899 -15.579 1.00 90.25 103 GLU A C 1
ATOM 825 O O . GLU A 1 103 ? 18.549 -1.862 -15.933 1.00 90.25 103 GLU A O 1
ATOM 830 N N . THR A 1 104 ? 16.876 -1.022 -14.703 1.00 90.12 104 THR A N 1
ATOM 831 C CA . THR A 1 104 ? 17.638 0.157 -14.247 1.00 90.12 104 THR A CA 1
ATOM 832 C C . THR A 1 104 ? 18.134 0.078 -12.811 1.00 90.12 104 THR A C 1
ATOM 834 O O . THR A 1 104 ? 18.986 0.874 -12.420 1.00 90.12 104 THR A O 1
ATOM 837 N N . THR A 1 105 ? 17.601 -0.842 -12.002 1.00 86.31 105 THR A N 1
ATOM 838 C CA . THR A 1 105 ? 17.942 -0.919 -10.568 1.00 86.31 105 THR A CA 1
ATOM 839 C C . THR A 1 105 ? 18.528 -2.255 -10.141 1.00 86.31 105 THR A C 1
ATOM 841 O O . THR A 1 105 ? 19.094 -2.338 -9.052 1.00 86.31 105 THR A O 1
ATOM 844 N N . GLN A 1 106 ? 18.369 -3.305 -10.950 1.00 80.38 106 GLN A N 1
ATOM 845 C CA . GLN A 1 106 ? 18.905 -4.626 -10.643 1.00 80.38 106 GLN A CA 1
ATOM 846 C C . GLN A 1 106 ? 20.217 -4.830 -11.395 1.00 80.38 106 GLN A C 1
ATOM 848 O O . GLN A 1 106 ? 20.347 -4.469 -12.559 1.00 80.38 106 GLN A O 1
ATOM 853 N N . LEU A 1 107 ? 21.186 -5.422 -10.710 1.00 77.88 107 LEU A N 1
ATOM 854 C CA . LEU A 1 107 ? 22.428 -5.886 -11.313 1.00 77.88 107 LEU A CA 1
ATOM 855 C C . LEU A 1 107 ? 22.244 -7.354 -11.684 1.00 77.88 107 LEU A C 1
ATOM 857 O O . LEU A 1 107 ? 21.652 -8.106 -10.904 1.00 77.88 107 LEU A O 1
ATOM 861 N N . ASN A 1 108 ? 22.774 -7.783 -12.828 1.00 69.50 108 ASN A N 1
ATOM 862 C CA . ASN A 1 108 ? 22.707 -9.183 -13.245 1.00 69.50 108 ASN A CA 1
ATOM 863 C C . ASN A 1 108 ? 23.729 -10.039 -12.486 1.00 69.50 108 ASN A C 1
ATOM 865 O O . ASN A 1 108 ? 24.660 -10.603 -13.053 1.00 69.50 108 ASN A O 1
ATOM 869 N N . GLY A 1 109 ? 23.545 -10.158 -11.175 1.00 69.88 109 GLY A N 1
ATOM 870 C CA . GLY A 1 109 ? 24.353 -11.014 -10.325 1.00 69.88 109 GLY A CA 1
ATOM 871 C C . GLY A 1 109 ? 23.644 -11.363 -9.029 1.00 69.88 109 GLY A C 1
ATOM 872 O O . GLY A 1 109 ? 22.523 -10.941 -8.753 1.00 69.88 109 GLY A O 1
ATOM 873 N N . SER A 1 110 ? 24.305 -12.179 -8.221 1.00 69.44 110 SER A N 1
ATOM 874 C CA . SER A 1 110 ? 23.777 -12.606 -6.930 1.00 69.44 110 SER A CA 1
ATOM 875 C C . SER A 1 110 ? 24.858 -12.496 -5.877 1.00 69.44 110 SER A C 1
ATOM 877 O O . SER A 1 110 ? 25.994 -12.900 -6.108 1.00 69.44 110 SER A O 1
ATOM 879 N N . PHE A 1 111 ? 24.478 -12.029 -4.688 1.00 69.88 111 PHE A N 1
ATOM 880 C CA . PHE A 1 111 ? 25.354 -12.039 -3.517 1.00 69.88 111 PHE A CA 1
ATOM 881 C C . PHE A 1 111 ? 25.849 -13.457 -3.173 1.00 69.88 111 PHE A C 1
ATOM 883 O O . PHE A 1 111 ? 26.938 -13.623 -2.637 1.00 69.88 111 PHE A O 1
ATOM 890 N N . TYR A 1 112 ? 25.060 -14.480 -3.516 1.00 76.69 112 TYR A N 1
ATOM 891 C CA . TYR A 1 112 ? 25.383 -15.896 -3.316 1.00 76.69 112 TYR A CA 1
ATO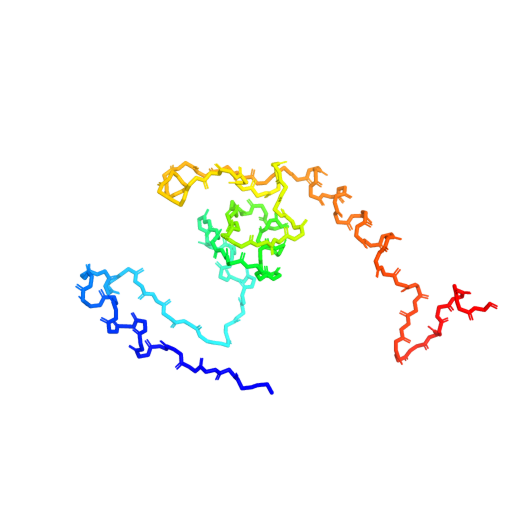M 892 C C . TYR A 1 112 ? 25.733 -16.624 -4.627 1.00 76.69 112 TYR A C 1
ATOM 894 O O . TYR A 1 112 ? 25.743 -17.852 -4.662 1.00 76.69 112 TYR A O 1
ATOM 902 N N . GLY A 1 113 ? 25.957 -15.894 -5.723 1.00 72.19 113 GLY A N 1
ATOM 903 C CA . GLY A 1 113 ? 26.186 -16.461 -7.051 1.00 72.19 113 GLY A CA 1
ATOM 904 C C . GLY A 1 113 ? 27.258 -15.706 -7.831 1.00 72.19 113 GLY A C 1
ATOM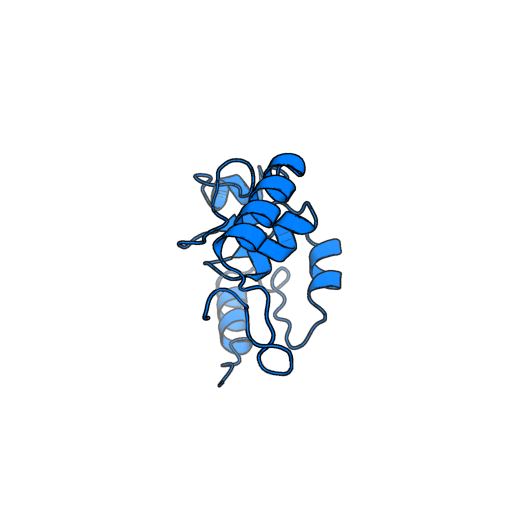 905 O O . GLY A 1 113 ? 28.191 -15.152 -7.256 1.00 72.19 113 GLY A O 1
ATOM 906 N N . ARG A 1 114 ? 27.157 -15.720 -9.164 1.00 71.06 114 ARG A N 1
ATOM 907 C CA . ARG A 1 114 ? 28.119 -15.025 -10.027 1.00 71.06 114 ARG A CA 1
ATOM 908 C C . ARG A 1 114 ? 27.990 -13.509 -9.827 1.00 71.06 114 ARG A C 1
ATOM 910 O O . ARG A 1 114 ? 26.876 -12.982 -9.811 1.00 71.06 114 ARG A O 1
ATOM 917 N N . MET A 1 115 ? 29.134 -12.842 -9.663 1.00 70.00 115 MET A N 1
ATOM 918 C CA . MET A 1 115 ? 29.201 -11.382 -9.611 1.00 70.00 115 MET A CA 1
ATOM 919 C C . MET A 1 115 ? 28.768 -10.782 -10.957 1.00 70.00 115 MET A C 1
ATOM 921 O O . MET A 1 115 ? 29.086 -11.383 -11.987 1.00 70.00 115 MET A O 1
ATOM 925 N N . PRO A 1 116 ? 28.070 -9.632 -10.950 1.00 69.19 116 PRO A N 1
ATOM 926 C CA . PRO A 1 116 ? 27.600 -8.998 -12.175 1.00 69.19 116 PRO A CA 1
ATOM 927 C C . PRO A 1 116 ? 28.772 -8.630 -13.094 1.00 69.19 116 PRO A C 1
ATOM 929 O O . PRO A 1 116 ? 29.817 -8.175 -12.618 1.00 69.19 116 PRO A O 1
ATOM 932 N N . ASP A 1 117 ? 28.609 -8.838 -14.402 1.00 68.69 117 ASP A N 1
ATOM 933 C CA . ASP A 1 117 ? 29.630 -8.496 -15.404 1.00 68.69 117 ASP A CA 1
ATOM 934 C C . ASP A 1 117 ? 29.824 -6.973 -15.521 1.00 68.69 117 ASP A C 1
ATOM 936 O O . ASP A 1 117 ? 30.877 -6.522 -15.954 1.00 68.69 117 ASP A O 1
ATOM 940 N N . GLU A 1 118 ? 28.855 -6.183 -15.054 1.00 68.12 118 GLU A N 1
ATOM 941 C CA . GLU A 1 118 ? 28.878 -4.719 -15.004 1.00 68.12 118 GLU A CA 1
ATOM 942 C C . GLU A 1 118 ? 29.943 -4.142 -14.042 1.00 68.12 118 GLU A C 1
ATOM 944 O O . GLU A 1 118 ? 30.168 -2.934 -14.034 1.00 68.12 118 GLU A O 1
ATOM 949 N N . PHE A 1 119 ? 30.598 -4.986 -13.230 1.00 61.34 119 PHE A N 1
ATOM 950 C CA . PHE A 1 119 ? 31.715 -4.610 -12.347 1.00 61.34 119 PHE A CA 1
ATOM 951 C C . PHE A 1 119 ? 33.093 -5.106 -12.825 1.00 61.34 119 PHE A C 1
ATOM 953 O O . PHE A 1 119 ? 34.059 -5.021 -12.061 1.00 61.34 119 PHE A O 1
ATOM 960 N N . LYS A 1 120 ? 33.195 -5.654 -14.041 1.00 57.19 120 LYS A N 1
ATOM 961 C CA . LYS A 1 120 ? 34.478 -5.952 -14.700 1.00 57.19 120 LYS A CA 1
ATOM 962 C C . LYS A 1 120 ? 34.913 -4.791 -15.582 1.00 57.19 120 LYS A C 1
ATOM 964 O O . LYS A 1 120 ? 36.137 -4.548 -15.617 1.00 57.19 120 LYS A O 1
#